Protein AF-A0A3N5MUA5-F1 (afdb_monomer_lite)

pLDDT: mean 79.51, std 19.7, range [37.06, 97.31]

Foldseek 3Di:
DDDDDDDDDDDDDDDPDDPPDDDPPPPPPPPPDAADADDQDDDDPPAQDDQDPVLLQVLLVLCVDPPNLVSLLVQLVVRCVSRVPHALVNSLSSNSNSNLVVLNPPPVDDSVRSVVVSVVVSVSSVVNSD

Structure (mmCIF, N/CA/C/O backbone):
data_AF-A0A3N5MUA5-F1
#
_entry.id   AF-A0A3N5MUA5-F1
#
loop_
_atom_site.group_PDB
_atom_site.id
_atom_site.type_symbol
_atom_site.label_atom_id
_atom_site.label_alt_id
_atom_site.label_comp_id
_atom_site.label_asym_id
_atom_site.label_entity_id
_atom_site.label_seq_id
_atom_site.pdbx_PDB_ins_code
_atom_site.Cartn_x
_atom_site.Cartn_y
_atom_site.Cartn_z
_atom_site.occupancy
_atom_site.B_iso_or_equiv
_atom_site.auth_seq_id
_atom_site.auth_comp_id
_atom_site.auth_asym_id
_atom_site.auth_atom_id
_atom_site.pdbx_PDB_model_num
ATOM 1 N N . MET A 1 1 ? -50.397 -50.311 44.010 1.00 37.69 1 MET A N 1
ATOM 2 C CA . MET A 1 1 ? -49.111 -50.858 44.504 1.00 37.69 1 MET A CA 1
ATOM 3 C C . MET A 1 1 ? -47.987 -50.037 43.886 1.00 37.69 1 MET A C 1
ATOM 5 O O . MET A 1 1 ? -48.073 -49.806 42.696 1.00 37.69 1 MET A O 1
ATOM 9 N N . MET A 1 2 ? -46.922 -49.567 44.525 1.00 37.06 2 MET A N 1
ATOM 10 C CA . MET A 1 2 ? -46.520 -49.362 45.916 1.00 37.06 2 MET A CA 1
ATOM 11 C C . MET A 1 2 ? -45.180 -48.594 45.779 1.00 37.06 2 MET A C 1
ATOM 13 O O . MET A 1 2 ? -44.305 -49.028 45.038 1.00 37.06 2 MET A O 1
ATOM 17 N N . THR A 1 3 ? -45.091 -47.415 46.399 1.00 42.88 3 THR A N 1
ATOM 18 C CA . THR A 1 3 ? -43.891 -46.650 46.837 1.00 42.88 3 THR A CA 1
ATOM 19 C C . THR A 1 3 ? -42.637 -47.521 47.070 1.00 42.88 3 THR A C 1
ATOM 21 O O . THR A 1 3 ? -42.779 -48.643 47.538 1.00 42.88 3 THR A O 1
ATOM 24 N N . THR A 1 4 ? -41.358 -47.152 46.900 1.00 42.34 4 THR A N 1
ATOM 25 C CA . THR A 1 4 ? -40.535 -45.953 47.220 1.00 42.34 4 THR A CA 1
ATOM 26 C C . THR A 1 4 ? -39.071 -46.368 46.897 1.00 42.34 4 THR A C 1
ATOM 28 O O . THR A 1 4 ? -38.791 -47.564 46.880 1.00 42.34 4 THR A O 1
ATOM 31 N N . LYS A 1 5 ? -38.086 -45.490 46.669 1.00 40.25 5 LYS A N 1
ATOM 32 C CA . LYS A 1 5 ? -37.209 -44.930 47.721 1.00 40.25 5 LYS A CA 1
ATOM 33 C C . LYS A 1 5 ? -36.287 -43.851 47.129 1.00 40.25 5 LYS A C 1
ATOM 35 O O . LYS A 1 5 ? -35.520 -44.126 46.213 1.00 40.25 5 LYS A O 1
ATOM 40 N N . LEU A 1 6 ? -36.331 -42.660 47.725 1.00 50.66 6 LEU A N 1
ATOM 41 C CA . LEU A 1 6 ? -35.217 -41.714 47.748 1.00 50.66 6 LEU A CA 1
ATOM 42 C C . LEU A 1 6 ? -34.108 -42.276 48.648 1.00 50.66 6 LEU A C 1
ATOM 44 O O . LEU A 1 6 ? -34.396 -42.744 49.750 1.00 50.66 6 LEU A O 1
ATOM 48 N N . ALA A 1 7 ? -32.855 -42.154 48.222 1.00 43.84 7 ALA A N 1
ATOM 49 C CA . ALA A 1 7 ? -31.710 -42.156 49.121 1.00 43.84 7 ALA A CA 1
ATOM 50 C C . ALA A 1 7 ? -30.737 -41.064 48.667 1.00 43.84 7 ALA A C 1
ATOM 52 O O . ALA A 1 7 ? -30.104 -41.149 47.618 1.00 43.84 7 ALA A O 1
ATOM 53 N N . VAL A 1 8 ? -30.696 -40.012 49.477 1.00 45.28 8 VAL A N 1
ATOM 54 C CA . VAL A 1 8 ? -29.686 -38.961 49.490 1.00 45.28 8 VAL A CA 1
ATOM 55 C C . VAL A 1 8 ? -28.360 -39.593 49.909 1.00 45.28 8 VAL A C 1
ATOM 57 O O . VAL A 1 8 ? -28.290 -40.217 50.964 1.00 45.28 8 VAL A O 1
ATOM 60 N N . ALA A 1 9 ? -27.308 -39.395 49.124 1.00 40.88 9 ALA A N 1
ATOM 61 C CA . ALA A 1 9 ? -25.937 -39.556 49.589 1.00 40.88 9 ALA A CA 1
ATOM 62 C C . ALA A 1 9 ? -25.066 -38.514 48.888 1.00 40.88 9 ALA A C 1
ATOM 64 O O . ALA A 1 9 ? -24.505 -38.741 47.820 1.00 40.88 9 ALA A O 1
ATOM 65 N N . ALA A 1 10 ? -24.995 -37.334 49.501 1.00 47.12 10 ALA A N 1
ATOM 66 C CA . ALA A 1 10 ? -23.886 -36.428 49.289 1.00 47.12 10 ALA A CA 1
ATOM 67 C C . ALA A 1 10 ? -22.625 -37.105 49.845 1.00 47.12 10 ALA A C 1
ATOM 69 O O . ALA A 1 10 ? -22.487 -37.264 51.056 1.00 47.12 10 ALA A O 1
ATOM 70 N N . LEU A 1 11 ? -21.720 -37.507 48.958 1.00 40.97 11 LEU A N 1
ATOM 71 C CA . LEU A 1 11 ? -20.328 -37.773 49.295 1.00 40.97 11 LEU A CA 1
ATOM 72 C C . LEU A 1 11 ? -19.480 -36.790 48.498 1.00 40.97 11 LEU A C 1
ATOM 74 O O . LEU A 1 11 ? -19.224 -36.945 47.307 1.00 40.97 11 LEU A O 1
ATOM 78 N N . VAL A 1 12 ? -19.107 -35.722 49.194 1.00 48.78 12 VAL A N 1
ATOM 79 C CA . VAL A 1 12 ? -17.967 -34.883 48.851 1.00 48.78 12 VAL A CA 1
ATOM 80 C C . VAL A 1 12 ? -16.730 -35.778 48.903 1.00 48.78 12 VAL A C 1
ATOM 82 O O . VAL A 1 12 ? -16.549 -36.478 49.894 1.00 48.78 12 VAL A O 1
ATOM 85 N N . VAL A 1 13 ? -15.921 -35.757 47.842 1.00 46.53 13 VAL A N 1
ATOM 86 C CA . VAL A 1 13 ? -14.442 -35.761 47.823 1.00 46.53 13 VAL A CA 1
ATOM 87 C C . VAL A 1 13 ? -13.984 -36.244 46.441 1.00 46.53 13 VAL A C 1
ATOM 89 O O . VAL A 1 13 ? -14.096 -37.412 46.096 1.00 46.53 13 VAL A O 1
ATOM 92 N N . GLY A 1 14 ? -13.464 -35.289 45.667 1.00 46.62 14 GLY A N 1
ATOM 93 C CA . GLY A 1 14 ? -12.329 -35.461 44.763 1.00 46.62 14 GLY A CA 1
ATOM 94 C C . GLY A 1 14 ? -12.400 -36.542 43.688 1.00 46.62 14 GLY A C 1
ATOM 95 O O . GLY A 1 14 ? -11.918 -37.645 43.899 1.00 46.62 14 GLY A O 1
ATOM 96 N N . VAL A 1 15 ? -12.778 -36.143 42.472 1.00 44.81 15 VAL A N 1
ATOM 97 C CA . VAL A 1 15 ? -12.132 -36.664 41.260 1.00 44.81 15 VAL A CA 1
ATOM 98 C C . VAL A 1 15 ? -11.897 -35.490 40.308 1.00 44.81 15 VAL A C 1
ATOM 100 O O . VAL A 1 15 ? -12.788 -35.056 39.583 1.00 44.81 15 VAL A O 1
ATOM 103 N N . MET A 1 16 ? -10.676 -34.949 40.334 1.00 49.72 16 MET A N 1
ATOM 104 C CA . MET A 1 16 ? -10.092 -34.293 39.164 1.00 49.72 16 MET A CA 1
ATOM 105 C C . MET A 1 16 ? -10.044 -35.343 38.052 1.00 49.72 16 MET A C 1
ATOM 107 O O . MET A 1 16 ? -9.235 -36.265 38.111 1.00 49.72 16 MET A O 1
ATOM 111 N N . GLY A 1 17 ? -10.926 -35.242 37.064 1.00 45.88 17 GLY A N 1
ATOM 112 C CA . GLY A 1 17 ? -10.904 -36.169 35.943 1.00 45.88 17 GLY A CA 1
ATOM 113 C C . GLY A 1 17 ? -12.082 -35.990 35.000 1.00 45.88 17 GLY A C 1
ATOM 114 O O . GLY A 1 17 ? -13.198 -36.365 35.330 1.00 45.88 17 GLY A O 1
ATOM 115 N N . LEU A 1 18 ? -11.774 -35.503 33.794 1.00 48.03 18 LEU A N 1
ATOM 116 C CA . LEU A 1 18 ? -12.535 -35.711 32.555 1.00 48.03 18 LEU A CA 1
ATOM 117 C C . LEU A 1 18 ? -13.821 -34.888 32.345 1.00 48.03 18 LEU A C 1
ATOM 119 O O . LEU A 1 18 ? -14.882 -35.424 32.047 1.00 48.03 18 LEU A O 1
ATOM 123 N N . SER A 1 19 ? -13.681 -33.565 32.306 1.00 44.28 19 SER A N 1
ATOM 124 C CA . SER A 1 19 ? -14.549 -32.686 31.502 1.00 44.28 19 SER A CA 1
ATOM 125 C C . SER A 1 19 ? -13.715 -31.945 30.447 1.00 44.28 19 SER A C 1
ATOM 127 O O . SER A 1 19 ? -13.624 -30.725 30.417 1.00 44.28 19 SER A O 1
ATOM 129 N N . ALA A 1 20 ? -13.063 -32.719 29.573 1.00 52.16 20 ALA A N 1
ATOM 130 C CA . ALA A 1 20 ? -12.304 -32.237 28.413 1.00 52.16 20 ALA A CA 1
ATOM 131 C C . ALA A 1 20 ? -13.149 -32.225 27.123 1.00 52.16 20 ALA A C 1
ATOM 133 O O . ALA A 1 20 ? -12.648 -32.505 26.038 1.00 52.16 20 ALA A O 1
ATOM 134 N N . LEU A 1 21 ? -14.447 -31.939 27.229 1.00 60.81 21 LEU A N 1
ATOM 135 C CA . LEU A 1 21 ? -15.341 -31.784 26.085 1.00 60.81 21 LEU A CA 1
ATOM 136 C C . LEU A 1 21 ? -16.208 -30.551 26.341 1.00 60.81 21 LEU A C 1
ATOM 138 O O . LEU A 1 21 ? -16.815 -30.441 27.399 1.00 60.81 21 LEU A O 1
ATOM 142 N N . TYR A 1 22 ? -16.251 -29.654 25.355 1.00 55.34 22 TYR A N 1
ATOM 143 C CA . TYR A 1 22 ? -17.008 -28.396 25.314 1.00 55.34 22 TYR A CA 1
ATOM 144 C C . TYR A 1 22 ? -16.424 -27.185 26.053 1.00 55.34 22 TYR A C 1
ATOM 146 O O . TYR A 1 22 ? -16.933 -26.744 27.077 1.00 55.34 22 TYR A O 1
ATOM 154 N N . SER A 1 23 ? -15.437 -26.537 25.429 1.00 49.66 23 SER A N 1
ATOM 155 C CA . SER A 1 23 ? -15.355 -25.065 25.407 1.00 49.66 23 SER A CA 1
ATOM 156 C C . SER A 1 23 ? -14.540 -24.582 24.203 1.00 49.66 23 SER A C 1
ATOM 158 O O . SER A 1 23 ? -13.475 -23.990 24.344 1.00 49.66 23 SER A O 1
ATOM 160 N N . TRP A 1 24 ? -15.074 -24.792 22.996 1.00 52.38 24 TRP A N 1
ATOM 161 C CA . TRP A 1 24 ? -14.727 -23.975 21.825 1.00 52.38 24 TRP A CA 1
ATOM 162 C C . TRP A 1 24 ? -15.444 -22.625 21.942 1.00 52.38 24 TRP A C 1
ATOM 164 O O . TRP A 1 24 ? -16.289 -22.274 21.125 1.00 52.38 24 TRP A O 1
ATOM 174 N N . ILE A 1 25 ? -15.171 -21.876 23.011 1.00 62.62 25 ILE A N 1
ATOM 175 C CA . ILE A 1 25 ? -15.568 -20.473 23.057 1.00 62.62 25 ILE A CA 1
ATOM 176 C C . ILE A 1 25 ? -14.506 -19.749 22.238 1.00 62.62 25 ILE A C 1
ATOM 178 O O . ILE A 1 25 ? -13.448 -19.387 22.755 1.00 62.62 25 ILE A O 1
ATOM 182 N N . ALA A 1 26 ? -14.762 -19.598 20.938 1.00 63.03 26 ALA A N 1
ATOM 183 C CA . ALA A 1 26 ? -14.054 -18.628 20.121 1.00 63.03 26 ALA A CA 1
ATOM 184 C C . ALA A 1 26 ? -14.245 -17.266 20.799 1.00 63.03 26 ALA A C 1
ATOM 186 O O . ALA A 1 26 ? -15.333 -16.692 20.774 1.00 63.03 26 ALA A O 1
ATOM 187 N N . ARG A 1 27 ? -13.215 -16.793 21.507 1.00 59.03 27 ARG A N 1
ATOM 188 C CA . ARG A 1 27 ? -13.232 -15.461 22.108 1.00 59.03 27 ARG A CA 1
ATOM 189 C C . ARG A 1 27 ? -13.342 -14.466 20.952 1.00 59.03 27 ARG A C 1
ATOM 191 O O . ARG A 1 27 ? -12.452 -14.487 20.101 1.00 59.03 27 ARG A O 1
ATOM 198 N N . PRO A 1 28 ? -14.384 -13.618 20.891 1.00 54.59 28 PRO A N 1
ATOM 199 C CA . PRO A 1 28 ? -14.410 -12.551 19.907 1.00 54.59 28 PRO A CA 1
ATOM 200 C C . PRO A 1 28 ? -13.176 -11.682 20.152 1.00 54.59 28 PRO A C 1
ATOM 202 O O . PRO A 1 28 ? -13.003 -11.131 21.241 1.00 54.59 28 PRO A O 1
ATOM 205 N N . GLN A 1 29 ? -12.280 -11.616 19.167 1.00 57.25 29 GLN A N 1
ATOM 206 C CA . GLN A 1 29 ? -11.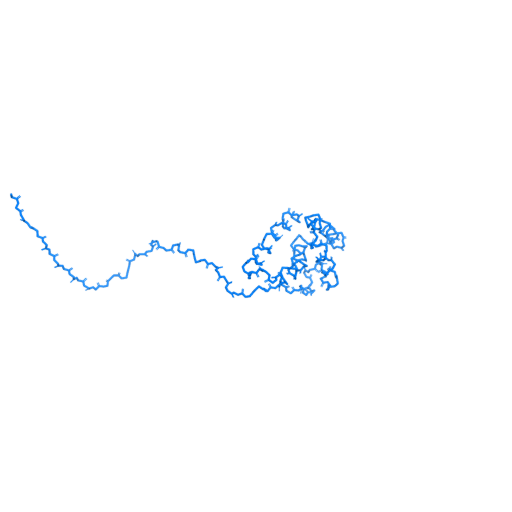102 -10.757 19.203 1.00 57.25 29 GLN A CA 1
ATOM 207 C C . GLN A 1 29 ? -11.528 -9.311 18.947 1.00 57.25 29 GLN A C 1
ATOM 209 O O . GLN A 1 29 ? -11.150 -8.694 17.958 1.00 57.25 29 GLN A O 1
ATOM 214 N N . ASN A 1 30 ? -12.326 -8.753 19.855 1.00 52.44 30 ASN A N 1
ATOM 215 C CA . ASN A 1 30 ? -12.505 -7.314 19.928 1.00 52.44 30 ASN A CA 1
ATOM 216 C C . ASN A 1 30 ? -11.218 -6.737 20.519 1.00 52.44 30 ASN A C 1
ATOM 218 O O . ASN A 1 30 ? -11.117 -6.487 21.719 1.00 52.44 30 ASN A O 1
ATOM 222 N N . SER A 1 31 ? -10.197 -6.588 19.677 1.00 58.69 31 SER A N 1
ATOM 223 C CA . SER A 1 31 ? -8.983 -5.868 20.036 1.00 58.69 31 SER A CA 1
ATOM 224 C C . SER A 1 31 ? -9.357 -4.406 20.272 1.00 58.69 31 SER A C 1
ATOM 226 O O . SER A 1 31 ? -9.557 -3.646 19.330 1.00 58.69 31 SER A O 1
ATOM 228 N N . THR A 1 32 ? -9.425 -3.981 21.532 1.00 63.84 32 THR A N 1
ATOM 229 C CA . THR A 1 32 ? -9.533 -2.561 21.923 1.00 63.84 32 THR A CA 1
ATOM 230 C C . THR A 1 32 ? -8.232 -1.786 21.683 1.00 63.84 32 THR A C 1
ATOM 232 O O . THR A 1 32 ? -8.104 -0.640 22.101 1.00 63.84 32 THR A O 1
ATOM 235 N N . ALA A 1 33 ? -7.238 -2.419 21.056 1.00 78.06 33 ALA A N 1
ATOM 236 C CA . ALA A 1 33 ? -6.001 -1.775 20.660 1.00 78.06 33 ALA A CA 1
ATOM 237 C C . ALA A 1 33 ? -6.262 -0.757 19.543 1.00 78.06 33 ALA A C 1
ATOM 239 O O . ALA A 1 33 ? -6.975 -1.054 18.575 1.00 78.06 33 ALA A O 1
ATOM 240 N N . ALA A 1 34 ? -5.629 0.408 19.686 1.00 86.25 34 ALA A N 1
ATOM 241 C CA . ALA A 1 34 ? -5.633 1.461 18.684 1.00 86.25 34 ALA A CA 1
ATOM 242 C C . ALA A 1 34 ? -5.137 0.930 17.334 1.00 86.25 34 ALA A C 1
ATOM 244 O O . ALA A 1 34 ? -4.222 0.103 17.274 1.00 86.25 34 ALA A O 1
ATOM 245 N N . PHE A 1 35 ? -5.719 1.416 16.241 1.00 90.94 35 PHE A N 1
ATOM 246 C CA . PHE A 1 35 ? -5.231 1.109 14.905 1.00 90.94 35 PHE A CA 1
ATOM 247 C C . PHE A 1 35 ? -3.878 1.796 14.659 1.00 90.94 35 PHE A C 1
ATOM 249 O O . PHE A 1 35 ? -3.770 3.025 14.702 1.00 90.94 35 PHE A O 1
ATOM 256 N N . ILE A 1 36 ? -2.848 0.999 14.370 1.00 89.12 36 ILE A N 1
ATOM 257 C CA . ILE A 1 36 ? -1.483 1.460 14.097 1.00 89.12 36 ILE A CA 1
ATOM 258 C C . ILE A 1 36 ? -1.087 1.030 12.686 1.00 89.12 36 ILE A C 1
ATOM 260 O O . ILE A 1 36 ? -1.321 -0.110 12.293 1.00 89.12 36 ILE A O 1
ATOM 264 N N . CYS A 1 37 ? -0.480 1.952 11.938 1.00 88.94 37 CYS A N 1
ATOM 265 C CA . CYS A 1 37 ? 0.094 1.636 10.636 1.00 88.94 37 CYS A CA 1
ATOM 266 C C . CYS A 1 37 ? 1.485 1.036 10.774 1.00 88.94 37 CYS A C 1
ATOM 268 O O . CYS A 1 37 ? 2.227 1.491 11.650 1.00 88.94 37 CYS A O 1
ATOM 270 N N . PRO A 1 38 ? 1.853 0.079 9.904 1.00 79.44 38 PRO A N 1
ATOM 271 C CA . PRO A 1 38 ? 3.235 -0.352 9.810 1.00 79.44 38 PRO A CA 1
ATOM 272 C C . PRO A 1 38 ? 4.113 0.854 9.467 1.00 79.44 38 PRO A C 1
ATOM 274 O O . PRO A 1 38 ? 3.715 1.739 8.704 1.00 79.44 38 PRO A O 1
ATOM 277 N N . GLU A 1 39 ? 5.285 0.905 10.087 1.00 74.31 39 GLU A N 1
ATOM 278 C CA . GLU A 1 39 ? 6.312 1.868 9.713 1.00 74.31 39 GLU A CA 1
ATOM 279 C C . GLU A 1 39 ? 6.909 1.462 8.362 1.00 74.31 39 GLU A C 1
ATOM 281 O O . GLU A 1 39 ? 6.952 0.270 8.044 1.00 74.31 39 GLU A O 1
ATOM 286 N N . ALA A 1 40 ? 7.350 2.448 7.574 1.00 72.00 40 ALA A N 1
ATOM 287 C CA . ALA A 1 40 ? 8.059 2.171 6.331 1.00 72.00 40 ALA A CA 1
ATOM 288 C C . ALA A 1 40 ? 9.283 1.302 6.637 1.00 72.00 40 ALA A C 1
ATOM 290 O O . ALA A 1 40 ? 10.024 1.573 7.589 1.00 72.00 40 ALA A O 1
ATOM 291 N N . GLN A 1 41 ? 9.468 0.226 5.881 1.00 63.25 41 GLN A N 1
ATOM 292 C CA . GLN A 1 41 ? 10.495 -0.748 6.219 1.00 63.25 41 GLN A CA 1
ATOM 293 C C . GLN A 1 41 ? 11.890 -0.181 5.915 1.00 63.25 41 GLN A C 1
ATOM 295 O O . GLN A 1 41 ? 12.129 0.315 4.810 1.00 63.25 41 GLN A O 1
ATOM 300 N N . PRO A 1 42 ? 12.841 -0.250 6.868 1.00 53.94 42 PRO A N 1
ATOM 301 C CA . PRO A 1 42 ? 14.195 0.231 6.635 1.00 53.94 42 PRO A CA 1
ATOM 302 C C . PRO A 1 42 ? 14.908 -0.644 5.599 1.00 53.94 42 PRO A C 1
ATOM 304 O O . PRO A 1 42 ? 14.684 -1.854 5.522 1.00 53.94 42 PRO A O 1
ATOM 307 N N . GLN A 1 43 ? 15.821 -0.037 4.836 1.00 51.75 43 GLN A N 1
ATOM 308 C CA . GLN A 1 43 ? 16.681 -0.757 3.899 1.00 51.75 43 GLN A CA 1
ATOM 309 C C . GLN A 1 43 ? 17.432 -1.875 4.629 1.00 51.75 43 GLN A C 1
ATOM 311 O O . GLN A 1 43 ? 18.262 -1.632 5.505 1.00 51.75 43 GLN A O 1
ATOM 316 N N . THR A 1 44 ? 17.165 -3.118 4.244 1.00 52.25 44 THR A N 1
ATOM 317 C CA . THR A 1 44 ? 18.023 -4.249 4.594 1.00 52.25 44 THR A CA 1
ATOM 318 C C . THR A 1 44 ? 18.540 -4.861 3.304 1.00 52.25 44 THR A C 1
ATOM 320 O O . THR A 1 44 ? 17.892 -4.7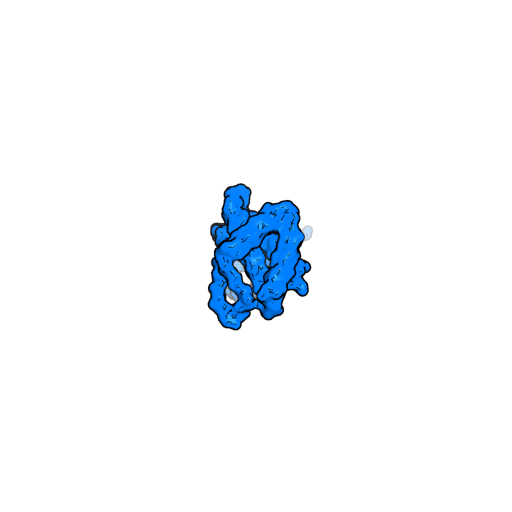66 2.266 1.00 52.25 44 THR A O 1
ATOM 323 N N . THR A 1 45 ? 19.679 -5.549 3.354 1.00 52.53 45 THR A N 1
ATOM 324 C CA . THR A 1 45 ? 20.246 -6.288 2.207 1.00 52.53 45 THR A CA 1
ATOM 325 C C . THR A 1 45 ? 19.316 -7.368 1.634 1.00 52.53 45 THR A C 1
ATOM 327 O O . THR A 1 45 ? 19.664 -8.006 0.645 1.00 52.53 45 THR A O 1
ATOM 330 N N . ARG A 1 46 ? 18.148 -7.585 2.253 1.00 60.28 46 ARG A N 1
ATOM 331 C CA . ARG A 1 46 ? 17.111 -8.528 1.841 1.00 60.28 46 ARG A CA 1
ATOM 332 C C . ARG A 1 46 ? 15.949 -7.869 1.084 1.00 60.28 46 ARG A C 1
ATOM 334 O O . ARG A 1 46 ? 15.092 -8.608 0.627 1.00 60.28 46 ARG A O 1
ATOM 341 N N . MET A 1 47 ? 15.906 -6.536 0.967 1.00 67.94 47 MET A N 1
ATOM 342 C CA . MET A 1 47 ? 14.823 -5.837 0.266 1.00 67.94 47 MET A CA 1
ATOM 343 C C . MET A 1 47 ? 15.309 -5.125 -1.000 1.00 67.94 47 MET A C 1
ATOM 345 O O . MET A 1 47 ? 16.287 -4.380 -0.985 1.00 67.94 47 MET A O 1
ATOM 349 N N . ALA A 1 48 ? 14.603 -5.358 -2.096 1.00 76.00 48 ALA A N 1
ATOM 350 C CA . ALA A 1 48 ? 14.791 -4.792 -3.416 1.00 76.00 48 ALA A CA 1
ATOM 351 C C . ALA A 1 48 ? 14.201 -3.383 -3.572 1.00 76.00 48 ALA A C 1
ATOM 353 O O . ALA A 1 48 ? 14.705 -2.615 -4.396 1.00 76.00 48 ALA A O 1
ATOM 354 N N . ILE A 1 49 ? 13.131 -3.063 -2.834 1.00 83.62 49 ILE A N 1
ATOM 355 C CA . ILE A 1 49 ? 12.392 -1.794 -2.938 1.00 83.62 49 ILE A CA 1
ATOM 356 C C . ILE A 1 49 ? 12.778 -0.863 -1.782 1.00 83.62 49 ILE A C 1
ATOM 358 O O . ILE A 1 49 ? 12.689 -1.234 -0.614 1.00 83.62 49 ILE A O 1
ATOM 362 N N . GLU A 1 50 ? 13.170 0.369 -2.111 1.00 81.81 50 GLU A N 1
ATOM 363 C CA . GLU A 1 50 ? 13.371 1.445 -1.137 1.00 81.81 50 GLU A CA 1
ATOM 364 C C . GLU A 1 50 ? 12.079 2.261 -0.977 1.00 81.81 50 GLU A C 1
ATOM 366 O O . GLU A 1 50 ? 11.615 2.913 -1.915 1.00 81.81 50 GLU A O 1
ATOM 371 N N . GLU A 1 51 ? 11.501 2.245 0.225 1.00 81.06 51 GLU A N 1
ATOM 372 C CA . GLU A 1 51 ? 10.307 3.023 0.560 1.00 81.06 51 GLU A CA 1
ATOM 373 C C . GLU A 1 51 ? 10.683 4.458 0.956 1.00 81.06 51 GLU A C 1
ATOM 375 O O . GLU A 1 51 ? 10.844 4.782 2.133 1.00 81.06 51 GLU A O 1
ATOM 380 N N . THR A 1 52 ? 10.813 5.359 -0.022 1.00 84.06 52 THR A N 1
ATOM 381 C CA . THR A 1 52 ? 10.954 6.789 0.300 1.00 84.06 52 THR A CA 1
ATOM 382 C C . THR A 1 52 ? 9.596 7.385 0.676 1.00 84.06 52 THR A C 1
ATOM 384 O O . THR A 1 52 ? 8.568 7.061 0.078 1.00 84.06 52 THR A O 1
ATOM 387 N N . ALA A 1 53 ? 9.569 8.324 1.627 1.00 83.69 53 ALA A N 1
ATOM 388 C CA . ALA A 1 53 ? 8.324 8.980 2.042 1.00 83.69 53 ALA A CA 1
ATOM 389 C C . ALA A 1 53 ? 7.584 9.659 0.870 1.00 83.69 53 ALA A C 1
ATOM 391 O O . ALA A 1 53 ? 6.354 9.673 0.830 1.00 83.69 53 ALA A O 1
ATOM 392 N N . ALA A 1 54 ? 8.326 10.195 -0.105 1.00 86.19 54 ALA A N 1
ATOM 393 C CA . ALA A 1 54 ? 7.754 10.805 -1.300 1.00 86.19 54 ALA A CA 1
ATOM 394 C C . ALA A 1 54 ? 7.106 9.765 -2.226 1.00 86.19 54 ALA A C 1
ATOM 396 O O . ALA A 1 54 ? 6.021 10.004 -2.754 1.00 86.19 54 ALA A O 1
ATOM 397 N N . ASP A 1 55 ? 7.751 8.616 -2.422 1.00 88.25 55 ASP A N 1
ATOM 398 C CA . ASP A 1 55 ? 7.238 7.534 -3.263 1.00 88.25 55 ASP A CA 1
ATOM 399 C C . ASP A 1 55 ? 5.976 6.917 -2.641 1.00 88.25 55 ASP A C 1
ATOM 401 O O . ASP A 1 55 ? 4.963 6.750 -3.331 1.00 88.25 55 ASP A O 1
ATOM 405 N N . VAL A 1 56 ? 5.998 6.687 -1.325 1.00 87.81 56 VAL A N 1
ATOM 406 C CA . VAL A 1 56 ? 4.842 6.218 -0.552 1.00 87.81 56 VAL A CA 1
ATOM 407 C C . VAL A 1 56 ? 3.688 7.216 -0.660 1.00 87.81 56 VAL A C 1
ATOM 409 O O . VAL A 1 56 ? 2.581 6.812 -0.999 1.00 87.81 56 VAL A O 1
ATOM 412 N N . ALA A 1 57 ? 3.930 8.522 -0.491 1.00 90.12 57 ALA A N 1
ATOM 413 C CA . ALA A 1 57 ? 2.885 9.543 -0.604 1.00 90.12 57 ALA A CA 1
ATOM 414 C C . ALA A 1 57 ? 2.255 9.619 -2.008 1.00 90.12 57 ALA A C 1
ATOM 416 O O . ALA A 1 57 ? 1.038 9.787 -2.129 1.00 90.12 57 ALA A O 1
ATOM 417 N N . ARG A 1 58 ? 3.052 9.464 -3.078 1.00 91.31 58 ARG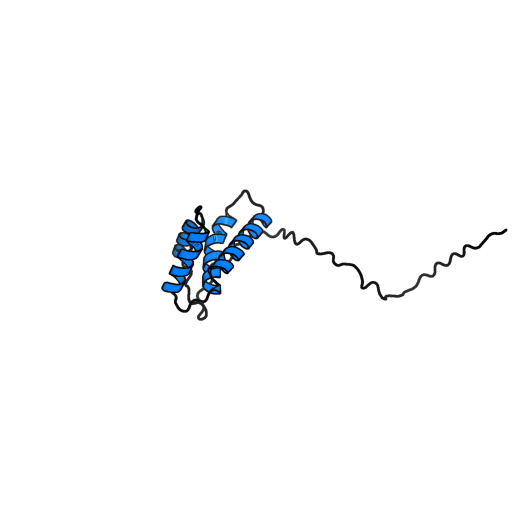 A N 1
ATOM 418 C CA . ARG A 1 58 ? 2.523 9.394 -4.453 1.00 91.31 58 ARG A CA 1
ATOM 419 C C . ARG A 1 58 ? 1.634 8.167 -4.646 1.00 91.31 58 ARG A C 1
ATOM 421 O O . ARG A 1 58 ? 0.557 8.285 -5.228 1.00 91.31 58 ARG A O 1
ATOM 428 N N . ALA A 1 59 ? 2.056 7.014 -4.131 1.00 93.75 59 ALA A N 1
ATOM 429 C CA . ALA A 1 59 ? 1.249 5.800 -4.163 1.00 93.75 59 ALA A CA 1
ATOM 430 C C . ALA A 1 59 ? -0.041 5.956 -3.339 1.00 93.75 59 ALA A C 1
ATOM 432 O O . ALA A 1 59 ? -1.115 5.628 -3.837 1.00 93.75 59 ALA A O 1
ATOM 433 N N . SER A 1 60 ? 0.023 6.543 -2.138 1.00 94.38 60 SER A N 1
ATOM 434 C CA . SER A 1 60 ? -1.158 6.854 -1.321 1.00 94.38 60 SER A CA 1
ATOM 435 C C . SER A 1 60 ? -2.167 7.710 -2.088 1.00 94.38 60 SER A C 1
ATOM 437 O O . SER A 1 60 ? -3.361 7.420 -2.078 1.00 94.38 60 SER A O 1
ATOM 439 N N . ALA A 1 61 ? -1.706 8.749 -2.790 1.00 94.00 61 ALA A N 1
ATOM 440 C CA . ALA A 1 61 ? -2.585 9.606 -3.581 1.00 94.00 61 ALA A CA 1
ATOM 441 C C . ALA A 1 61 ? -3.325 8.811 -4.670 1.00 94.00 61 ALA A C 1
ATOM 443 O O . ALA A 1 61 ? -4.548 8.909 -4.769 1.00 94.00 61 ALA A O 1
ATOM 444 N N . ALA A 1 62 ? -2.612 7.968 -5.424 1.00 94.44 62 ALA A N 1
ATOM 445 C CA . ALA A 1 62 ? -3.213 7.110 -6.446 1.00 94.44 62 ALA A CA 1
ATOM 446 C C . ALA A 1 62 ? -4.219 6.102 -5.854 1.00 94.44 62 ALA A C 1
ATOM 448 O O . ALA A 1 62 ? -5.304 5.914 -6.401 1.00 94.44 62 ALA A O 1
ATOM 449 N N . LEU A 1 63 ? -3.904 5.508 -4.699 1.00 96.62 63 LEU A N 1
ATOM 450 C CA . LEU A 1 63 ? -4.755 4.524 -4.020 1.00 96.62 63 LEU A CA 1
ATOM 451 C C . LEU A 1 63 ? -6.011 5.130 -3.370 1.00 96.62 63 LEU A C 1
ATOM 453 O O . LEU A 1 63 ? -6.910 4.386 -2.980 1.00 96.62 63 LEU A O 1
ATOM 457 N N . SER A 1 64 ? -6.096 6.457 -3.239 1.00 94.81 64 SER A N 1
ATOM 458 C CA . SER A 1 64 ? -7.275 7.143 -2.690 1.00 94.81 64 SER A CA 1
ATOM 459 C C . SER A 1 64 ? -8.414 7.343 -3.701 1.00 94.81 64 SER A C 1
ATOM 461 O O . SER A 1 64 ? -9.524 7.701 -3.304 1.00 94.81 64 SER A O 1
ATOM 463 N N . GLY A 1 65 ? -8.149 7.125 -4.995 1.00 90.88 65 GLY A N 1
ATOM 464 C CA . GLY A 1 65 ? -9.110 7.341 -6.075 1.00 90.88 65 GLY A CA 1
ATOM 465 C C . GLY A 1 65 ? -10.142 6.214 -6.242 1.00 90.88 65 GLY A C 1
ATOM 466 O O . GLY A 1 65 ? -9.994 5.135 -5.668 1.00 90.88 65 GLY A O 1
ATOM 467 N N . PRO A 1 66 ? -11.187 6.436 -7.064 1.00 89.50 66 PRO A N 1
ATOM 468 C CA . PRO A 1 66 ? -12.234 5.442 -7.323 1.00 89.50 66 PRO A CA 1
ATOM 469 C C . PRO A 1 66 ? -11.733 4.210 -8.096 1.00 89.50 66 PRO A C 1
ATOM 471 O O . PRO A 1 66 ? -12.347 3.152 -8.018 1.00 89.50 66 PRO A O 1
ATOM 474 N N . GLU A 1 67 ? -10.609 4.322 -8.807 1.00 93.06 67 GLU A N 1
ATOM 475 C CA . GLU A 1 67 ? -9.996 3.239 -9.588 1.00 93.06 67 GLU A CA 1
ATOM 476 C C . GLU A 1 67 ? -8.882 2.512 -8.811 1.00 93.06 67 GLU A C 1
ATOM 478 O O . GLU A 1 67 ? -7.826 2.197 -9.361 1.00 93.06 67 GLU A O 1
ATOM 483 N N . GLN A 1 68 ? -9.085 2.267 -7.513 1.00 93.88 68 GLN A N 1
ATOM 484 C CA . GLN A 1 68 ? -8.058 1.704 -6.625 1.00 93.88 68 GLN A CA 1
ATOM 485 C C . GLN A 1 68 ? -7.447 0.393 -7.156 1.00 93.88 68 GLN A C 1
ATOM 487 O O . GLN A 1 68 ? -6.232 0.230 -7.100 1.00 93.88 68 GLN A O 1
ATOM 492 N N . GLU A 1 69 ? -8.246 -0.512 -7.727 1.00 93.31 69 GLU A N 1
ATOM 493 C CA . GLU A 1 69 ? -7.764 -1.785 -8.300 1.00 93.31 69 GLU A CA 1
ATOM 494 C C . GLU A 1 69 ? -6.807 -1.589 -9.481 1.00 93.31 69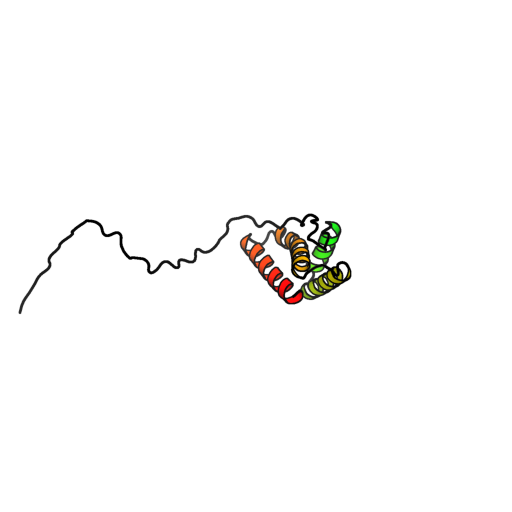 GLU A C 1
ATOM 496 O O . GLU A 1 69 ? -5.756 -2.232 -9.572 1.00 93.31 69 GLU A O 1
ATOM 501 N N . ASN A 1 70 ? -7.145 -0.652 -10.370 1.00 95.94 70 ASN A N 1
ATOM 502 C CA . ASN A 1 70 ? -6.283 -0.271 -11.483 1.00 95.94 70 ASN A CA 1
ATOM 503 C C . ASN A 1 70 ? -4.987 0.365 -10.955 1.00 95.94 70 ASN A C 1
ATOM 505 O O . ASN A 1 70 ? -3.895 0.015 -11.398 1.00 95.94 70 ASN A O 1
ATOM 509 N N . ALA A 1 71 ? -5.092 1.238 -9.946 1.00 96.75 71 ALA A N 1
ATOM 510 C CA . ALA A 1 71 ? -3.933 1.853 -9.309 1.00 96.75 71 ALA A CA 1
ATOM 511 C C . ALA A 1 71 ? -2.993 0.810 -8.679 1.00 96.75 71 ALA A C 1
ATOM 513 O O . ALA A 1 71 ? -1.782 0.913 -8.871 1.00 96.75 71 ALA A O 1
ATOM 514 N N . ILE A 1 72 ? -3.521 -0.216 -7.997 1.00 97.31 72 ILE A N 1
ATOM 515 C CA . ILE A 1 72 ? -2.716 -1.329 -7.459 1.00 97.31 72 ILE A CA 1
ATOM 516 C C . ILE A 1 72 ? -1.914 -1.991 -8.584 1.00 97.31 72 ILE A C 1
ATOM 518 O O . ILE A 1 72 ? -0.697 -2.125 -8.469 1.00 97.31 72 ILE A O 1
ATOM 522 N N . SER A 1 73 ? -2.578 -2.347 -9.687 1.00 97.06 73 SER A N 1
ATOM 523 C CA . SER A 1 73 ? -1.950 -3.032 -10.826 1.00 97.06 73 SER A CA 1
ATOM 524 C C . SER A 1 73 ? -0.847 -2.187 -11.474 1.00 97.06 73 SER A C 1
ATOM 526 O O . SER A 1 73 ? 0.256 -2.674 -11.727 1.00 97.06 73 SER A O 1
ATOM 528 N N . VAL A 1 74 ? -1.118 -0.898 -11.699 1.00 97.12 74 VAL A N 1
ATOM 529 C CA . VAL A 1 74 ? -0.162 0.046 -12.299 1.00 97.12 74 VAL A CA 1
ATOM 530 C C . VAL A 1 74 ? 1.057 0.250 -11.399 1.00 97.12 74 VAL A C 1
ATOM 532 O O . VAL A 1 74 ? 2.191 0.194 -11.876 1.00 97.12 74 VAL A O 1
ATOM 535 N N . ILE A 1 75 ? 0.846 0.454 -10.096 1.00 96.75 75 ILE A N 1
ATOM 536 C CA . ILE A 1 75 ? 1.939 0.643 -9.133 1.00 96.75 75 ILE A CA 1
ATOM 537 C C . ILE A 1 75 ? 2.775 -0.636 -9.021 1.00 96.75 75 ILE A C 1
ATOM 539 O O . ILE A 1 75 ? 4.001 -0.557 -9.055 1.00 96.75 75 ILE A O 1
ATOM 543 N N . ALA A 1 76 ? 2.139 -1.807 -8.933 1.00 96.06 76 ALA A N 1
ATOM 544 C CA . ALA A 1 76 ? 2.832 -3.091 -8.856 1.00 96.06 76 ALA A CA 1
ATOM 545 C C . ALA A 1 76 ? 3.711 -3.343 -10.092 1.00 96.06 76 ALA A C 1
ATOM 547 O O . ALA A 1 76 ? 4.886 -3.689 -9.955 1.00 96.06 76 ALA A O 1
ATOM 548 N N . ALA A 1 77 ? 3.179 -3.100 -11.294 1.00 96.50 77 ALA A N 1
ATOM 549 C CA . ALA A 1 77 ? 3.933 -3.226 -12.539 1.00 96.50 77 ALA A CA 1
ATOM 550 C C . ALA A 1 77 ? 5.128 -2.260 -12.587 1.00 96.50 77 ALA A C 1
ATO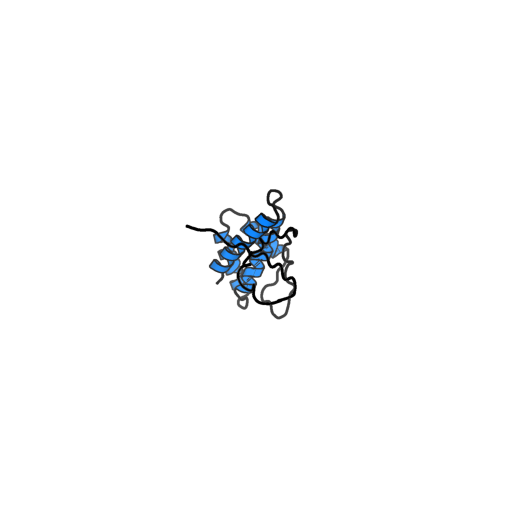M 552 O O . ALA A 1 77 ? 6.236 -2.649 -12.961 1.00 96.50 77 ALA A O 1
ATOM 553 N N . GLU A 1 78 ? 4.929 -1.011 -12.164 1.00 95.19 78 GLU A N 1
ATOM 554 C CA . GLU A 1 78 ? 5.990 -0.005 -12.123 1.00 95.19 78 GLU A CA 1
ATOM 555 C C . GLU A 1 78 ? 7.087 -0.353 -11.107 1.00 95.19 78 GLU A C 1
ATOM 557 O O . GLU A 1 78 ? 8.277 -0.213 -11.402 1.00 95.19 78 GLU A O 1
ATOM 562 N N . LEU A 1 79 ? 6.712 -0.848 -9.925 1.00 94.19 79 LEU A N 1
ATOM 563 C CA . LEU A 1 79 ? 7.663 -1.327 -8.922 1.00 94.19 79 LEU A CA 1
ATOM 564 C C . LEU A 1 79 ? 8.461 -2.515 -9.450 1.00 94.19 79 LEU A C 1
ATOM 566 O O . LEU A 1 79 ? 9.686 -2.487 -9.383 1.00 94.19 79 LEU A O 1
ATOM 570 N N . LYS A 1 80 ? 7.804 -3.508 -10.057 1.00 94.44 80 LYS A N 1
ATOM 571 C CA . LYS A 1 80 ? 8.490 -4.670 -10.635 1.00 94.44 80 LYS A CA 1
ATOM 572 C C . LYS A 1 80 ? 9.439 -4.283 -11.770 1.00 94.44 80 LYS A C 1
ATOM 574 O O . LYS A 1 80 ? 10.511 -4.866 -11.905 1.00 94.44 80 LYS A O 1
ATOM 579 N N . ARG A 1 81 ? 9.079 -3.276 -12.570 1.00 94.69 81 ARG A N 1
ATOM 580 C CA . ARG A 1 81 ? 9.922 -2.747 -13.651 1.00 94.69 81 ARG A CA 1
ATOM 581 C C . ARG A 1 81 ? 11.171 -2.038 -13.122 1.00 94.69 81 ARG A C 1
ATOM 583 O O . ARG A 1 81 ? 12.247 -2.216 -13.687 1.00 94.69 81 ARG A O 1
ATOM 590 N N . ARG A 1 82 ? 11.037 -1.226 -12.066 1.00 92.31 82 ARG A N 1
ATOM 591 C CA . ARG A 1 82 ? 12.163 -0.506 -11.436 1.00 92.31 82 ARG A CA 1
ATOM 592 C C . ARG A 1 82 ? 13.022 -1.401 -10.542 1.00 92.31 82 ARG A C 1
ATOM 594 O O . ARG A 1 82 ? 14.221 -1.166 -10.431 1.00 92.31 82 ARG A O 1
ATOM 601 N N . HIS A 1 83 ? 12.420 -2.432 -9.953 1.00 92.44 83 HIS A N 1
ATOM 602 C CA . HIS A 1 83 ? 13.045 -3.376 -9.030 1.00 92.44 83 HIS A CA 1
ATOM 603 C C . HIS A 1 83 ? 12.785 -4.820 -9.505 1.00 92.44 83 HIS A C 1
ATOM 605 O O . HIS A 1 83 ? 11.969 -5.529 -8.912 1.00 92.44 83 HIS A O 1
ATOM 611 N N . PRO A 1 84 ? 13.453 -5.296 -10.576 1.00 92.06 84 PRO A N 1
ATOM 612 C CA . PRO A 1 84 ? 13.200 -6.627 -11.143 1.00 92.06 84 PRO A CA 1
ATOM 613 C C . PRO A 1 84 ? 13.382 -7.778 -10.148 1.00 92.06 84 PRO A C 1
ATOM 615 O O . PRO A 1 84 ? 12.721 -8.811 -10.265 1.00 92.06 84 PRO A O 1
ATOM 618 N N . GLN A 1 85 ? 14.252 -7.589 -9.158 1.00 90.44 85 GLN A N 1
ATOM 619 C CA . GLN A 1 85 ? 14.538 -8.542 -8.093 1.00 90.44 85 GLN A CA 1
ATOM 620 C C . GLN A 1 85 ? 13.526 -8.519 -6.936 1.00 90.44 85 GLN A C 1
ATOM 622 O O . GLN A 1 85 ? 13.601 -9.402 -6.092 1.00 90.44 85 GLN A O 1
ATOM 627 N N . ALA A 1 86 ? 12.585 -7.566 -6.913 1.00 90.31 86 ALA A N 1
ATOM 628 C CA . ALA A 1 86 ? 11.543 -7.511 -5.892 1.00 90.31 86 A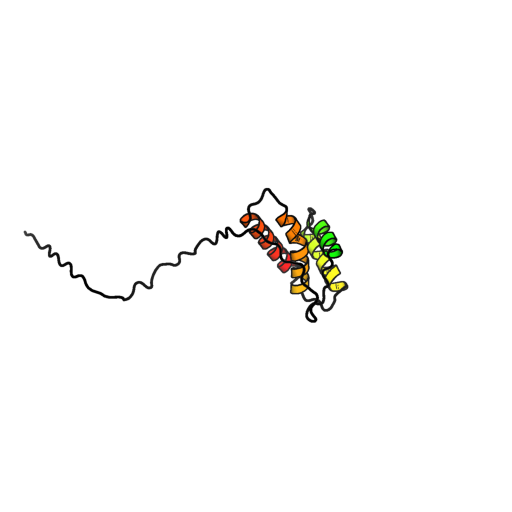LA A CA 1
ATOM 629 C C . ALA A 1 86 ? 10.570 -8.682 -6.036 1.00 90.31 86 ALA A C 1
ATOM 631 O O . ALA A 1 86 ? 10.066 -8.941 -7.139 1.00 90.31 86 ALA A O 1
ATOM 632 N N . ASP A 1 87 ? 10.294 -9.377 -4.941 1.00 91.31 87 ASP A N 1
ATOM 633 C CA . ASP A 1 87 ? 9.246 -10.392 -4.916 1.00 91.31 87 ASP A CA 1
ATOM 634 C C . ASP A 1 87 ? 7.847 -9.776 -4.702 1.00 91.31 87 ASP A C 1
ATOM 636 O O . ASP A 1 87 ? 7.681 -8.580 -4.439 1.00 91.31 87 ASP A O 1
ATOM 640 N N . SER A 1 88 ? 6.804 -10.594 -4.863 1.00 91.44 88 SER A N 1
ATOM 641 C CA . SER A 1 88 ? 5.418 -10.148 -4.690 1.00 91.44 88 SER A CA 1
ATOM 642 C C . SER A 1 88 ? 5.110 -9.696 -3.258 1.00 91.44 88 SER A C 1
ATOM 644 O O . SER A 1 88 ? 4.243 -8.843 -3.067 1.00 91.44 88 SER A O 1
ATOM 646 N N . ALA A 1 89 ? 5.800 -10.235 -2.247 1.00 90.38 89 ALA A N 1
ATOM 647 C CA . ALA A 1 89 ? 5.595 -9.852 -0.855 1.00 90.38 89 ALA A CA 1
ATOM 648 C C . ALA A 1 89 ? 6.168 -8.457 -0.575 1.00 90.38 89 ALA A C 1
ATOM 650 O O . ALA A 1 89 ? 5.539 -7.672 0.131 1.00 90.38 89 ALA A O 1
ATOM 651 N N . GLU A 1 90 ? 7.304 -8.108 -1.175 1.00 90.88 90 GLU A N 1
ATOM 652 C CA . GLU A 1 90 ? 7.874 -6.760 -1.105 1.00 90.88 90 GLU A CA 1
ATOM 653 C C . GLU A 1 90 ? 6.973 -5.721 -1.775 1.00 90.88 90 GLU A C 1
ATOM 655 O O . GLU A 1 90 ? 6.719 -4.657 -1.208 1.00 90.88 90 GLU A O 1
ATOM 660 N N . ILE A 1 91 ? 6.428 -6.044 -2.952 1.00 93.31 91 ILE A N 1
ATOM 661 C CA . ILE A 1 91 ? 5.462 -5.177 -3.642 1.00 93.31 91 ILE A CA 1
ATOM 662 C C . ILE A 1 91 ? 4.192 -5.010 -2.794 1.00 93.31 91 ILE A C 1
ATOM 664 O O . ILE A 1 91 ? 3.681 -3.896 -2.658 1.00 93.31 91 ILE A O 1
ATOM 668 N N . ALA A 1 92 ? 3.691 -6.093 -2.191 1.00 93.50 92 ALA A N 1
ATOM 669 C CA . ALA A 1 92 ? 2.529 -6.035 -1.309 1.00 93.50 92 ALA A CA 1
ATOM 670 C C . ALA A 1 92 ? 2.791 -5.165 -0.072 1.00 93.50 92 ALA A C 1
ATOM 672 O O . ALA A 1 92 ? 1.970 -4.308 0.255 1.00 93.50 92 ALA A O 1
ATOM 673 N N . ASN A 1 93 ? 3.946 -5.331 0.579 1.00 91.62 93 ASN A N 1
ATOM 674 C CA . ASN A 1 93 ? 4.344 -4.520 1.730 1.00 91.62 93 ASN A CA 1
ATOM 675 C C . ASN A 1 93 ? 4.364 -3.030 1.375 1.00 91.62 93 ASN A C 1
ATOM 677 O O . ASN A 1 93 ? 3.739 -2.241 2.082 1.00 91.62 93 ASN A O 1
ATOM 681 N N . TYR A 1 94 ? 4.955 -2.669 0.233 1.00 93.44 94 TYR A N 1
ATOM 682 C CA . TYR A 1 94 ? 4.960 -1.292 -0.260 1.00 93.44 94 TYR A CA 1
ATOM 683 C C . TYR A 1 94 ? 3.543 -0.715 -0.394 1.00 93.44 94 TYR A C 1
ATOM 685 O O . TYR A 1 94 ? 3.251 0.394 0.064 1.00 93.44 94 TYR A O 1
ATOM 693 N N . LEU A 1 95 ? 2.631 -1.472 -1.009 1.00 95.62 95 LEU A N 1
ATOM 694 C CA . LEU A 1 95 ? 1.243 -1.049 -1.207 1.00 95.62 95 LEU A CA 1
ATOM 695 C C . LEU A 1 95 ? 0.493 -0.895 0.125 1.00 95.62 95 LEU A C 1
ATOM 697 O O . LEU A 1 95 ? -0.268 0.061 0.295 1.00 95.62 95 LEU A O 1
ATOM 701 N N . LEU A 1 96 ? 0.726 -1.792 1.086 1.00 94.12 96 LEU A N 1
ATOM 702 C CA . LEU A 1 96 ? 0.141 -1.724 2.428 1.00 94.12 96 LEU A CA 1
ATOM 703 C C . LEU A 1 96 ? 0.648 -0.508 3.211 1.00 94.12 96 LEU A C 1
ATOM 705 O O . LEU A 1 96 ? -0.160 0.208 3.815 1.00 94.12 96 LEU A O 1
ATOM 709 N N . THR A 1 97 ? 1.955 -0.237 3.156 1.00 93.06 97 THR A N 1
ATOM 710 C CA . THR A 1 97 ? 2.581 0.957 3.742 1.00 93.06 97 THR A CA 1
ATOM 711 C C . THR A 1 97 ? 1.969 2.231 3.156 1.00 93.06 97 THR A C 1
ATOM 713 O O . THR A 1 97 ? 1.615 3.148 3.899 1.00 93.06 97 THR A O 1
ATOM 716 N N . ALA A 1 98 ? 1.759 2.278 1.836 1.00 94.81 98 ALA A N 1
ATOM 717 C CA . ALA A 1 98 ? 1.149 3.423 1.161 1.00 94.81 98 ALA A CA 1
ATOM 718 C C . ALA A 1 98 ? -0.343 3.602 1.474 1.00 94.81 98 ALA A C 1
ATOM 720 O O . ALA A 1 98 ? -0.819 4.734 1.585 1.00 94.81 98 ALA A O 1
ATOM 721 N N . TYR A 1 99 ? -1.105 2.523 1.634 1.00 96.44 99 TYR A N 1
ATOM 722 C CA . TYR A 1 99 ? -2.544 2.624 1.871 1.00 96.44 99 TYR A CA 1
ATOM 723 C C . TYR A 1 99 ? -2.896 2.948 3.326 1.00 96.44 99 TYR A C 1
ATOM 725 O O . TYR A 1 99 ? -3.837 3.702 3.587 1.00 96.44 99 TYR A O 1
ATOM 733 N N . CYS A 1 100 ? -2.138 2.423 4.290 1.00 95.25 100 CYS A N 1
ATOM 734 C CA . CYS A 1 100 ? -2.513 2.513 5.698 1.00 95.25 100 CYS A CA 1
ATOM 735 C C . CYS A 1 100 ? -2.760 3.943 6.221 1.00 95.25 100 CYS A C 1
ATOM 737 O O . CYS A 1 100 ? -3.762 4.145 6.920 1.00 95.25 100 CYS A O 1
ATOM 739 N N . PRO A 1 101 ? -1.945 4.966 5.885 1.00 93.75 101 PRO A N 1
ATOM 740 C CA . PRO A 1 101 ? -2.203 6.340 6.313 1.00 93.75 101 PRO A CA 1
ATOM 741 C C . PRO A 1 101 ? -3.593 6.852 5.914 1.00 93.75 101 PRO A C 1
ATOM 743 O O . PRO A 1 101 ? -4.221 7.556 6.704 1.00 93.75 101 PRO A O 1
ATOM 746 N N . LEU A 1 102 ? -4.115 6.441 4.750 1.00 95.00 102 LEU A N 1
ATOM 747 C CA . LEU A 1 102 ? -5.461 6.806 4.288 1.00 95.00 102 LEU A CA 1
ATOM 748 C C . LEU A 1 102 ? -6.552 6.222 5.187 1.00 95.00 102 LEU A C 1
ATOM 750 O O . LEU A 1 102 ? -7.599 6.837 5.379 1.00 95.00 102 LEU A O 1
ATOM 754 N N . VAL A 1 103 ? -6.325 5.030 5.738 1.00 95.50 103 VAL A N 1
ATOM 755 C CA . VAL A 1 103 ? -7.240 4.374 6.679 1.00 95.50 103 VAL A CA 1
ATOM 756 C C . VAL A 1 103 ? -7.109 4.982 8.074 1.00 95.50 103 VAL A C 1
ATOM 758 O O . VAL A 1 103 ? -8.113 5.260 8.731 1.00 95.50 103 VAL A O 1
ATOM 761 N N . LYS A 1 104 ? -5.877 5.259 8.516 1.00 94.75 104 LYS A N 1
ATOM 762 C CA . LYS A 1 104 ? -5.581 5.803 9.848 1.00 94.75 104 LYS A CA 1
ATOM 763 C C . LYS A 1 104 ? -6.323 7.109 10.125 1.00 94.75 104 LYS A C 1
ATOM 765 O O . LYS A 1 104 ? -6.881 7.262 11.214 1.00 94.75 104 LYS A O 1
ATOM 770 N N . VAL A 1 105 ? -6.353 8.017 9.146 1.00 94.00 105 VAL A N 1
ATOM 771 C CA . VAL A 1 105 ? -6.947 9.360 9.281 1.00 94.00 105 VAL A CA 1
ATOM 772 C C . VAL A 1 105 ? -8.477 9.389 9.186 1.00 94.00 105 VAL A C 1
ATOM 774 O O . VAL A 1 105 ? -9.074 10.435 9.425 1.00 94.00 105 VAL A O 1
ATOM 777 N N . GLN A 1 106 ? -9.138 8.267 8.874 1.00 92.38 106 GLN A N 1
ATOM 778 C CA . GLN A 1 106 ? -10.602 8.204 8.820 1.00 92.38 106 GLN A CA 1
ATOM 779 C C . GLN A 1 106 ? -11.184 8.262 10.238 1.00 92.38 106 GLN A C 1
ATOM 781 O O . GLN A 1 106 ? -11.193 7.271 10.965 1.00 92.38 106 GLN A O 1
ATOM 786 N N . SER A 1 107 ? -11.662 9.439 10.640 1.00 88.31 107 SER A N 1
ATOM 787 C CA . SER A 1 107 ? -12.238 9.692 11.968 1.00 88.31 107 SER A CA 1
ATOM 788 C C . SER A 1 107 ? -13.613 9.052 12.177 1.00 88.31 107 SER A C 1
ATOM 790 O O . SER A 1 107 ? -14.016 8.851 13.317 1.00 88.31 107 SER A O 1
ATOM 792 N N . GLY A 1 108 ? -14.319 8.713 11.094 1.00 90.75 108 GLY A N 1
ATOM 793 C CA . GLY A 1 108 ? -15.634 8.067 11.141 1.00 90.75 108 GLY A CA 1
ATOM 794 C C . GLY A 1 108 ? -15.605 6.550 11.343 1.00 90.75 108 GLY A C 1
ATOM 795 O O . GLY A 1 108 ? -16.670 5.948 11.374 1.00 90.75 108 GLY A O 1
ATOM 796 N N . LEU A 1 109 ? -14.420 5.938 11.445 1.00 93.75 109 LEU A N 1
ATOM 797 C CA . LEU A 1 109 ? -14.255 4.496 11.622 1.00 93.75 109 LEU A CA 1
ATOM 798 C C . LEU A 1 109 ? -13.653 4.180 12.992 1.00 93.75 109 LEU A C 1
ATOM 800 O O . LEU A 1 109 ? -12.660 4.788 13.403 1.00 93.75 109 LEU A O 1
ATOM 804 N N . SER A 1 110 ? -14.209 3.169 13.653 1.00 93.56 110 SER A N 1
ATOM 805 C CA . SER A 1 110 ? -13.587 2.494 14.788 1.00 93.56 110 SER A CA 1
ATOM 806 C C . SER A 1 110 ? -12.281 1.808 14.378 1.00 93.56 110 SER A C 1
ATOM 808 O O . SER A 1 110 ? -12.042 1.511 13.205 1.00 93.56 110 SER A O 1
ATOM 810 N N . ASP A 1 111 ? -11.426 1.497 15.353 1.00 93.50 111 ASP A N 1
ATOM 811 C CA . ASP A 1 111 ? -10.182 0.769 15.083 1.00 93.50 111 ASP A CA 1
ATOM 812 C C . ASP A 1 111 ? -10.430 -0.609 14.454 1.00 93.50 111 ASP A C 1
ATOM 814 O O . ASP A 1 111 ? -9.620 -1.072 13.650 1.00 93.50 111 ASP A O 1
ATOM 818 N N . GLN A 1 112 ? -11.561 -1.249 14.773 1.00 92.31 112 GLN A N 1
ATOM 819 C CA . GLN A 1 112 ? -11.950 -2.508 14.143 1.00 92.31 112 GLN A CA 1
ATOM 820 C C . GLN A 1 112 ? -12.301 -2.308 12.669 1.00 92.31 112 GLN A C 1
ATOM 822 O O . GLN A 1 112 ? -11.762 -3.012 11.824 1.00 92.31 112 GLN A O 1
ATOM 827 N N . GLU A 1 113 ? -13.107 -1.302 12.335 1.00 95.25 113 GLU A N 1
ATOM 828 C CA . GLU A 1 113 ? -13.455 -1.012 10.939 1.00 95.25 113 GLU A CA 1
ATOM 829 C C . GLU A 1 113 ? -12.228 -0.614 10.108 1.00 95.25 113 GLU A C 1
ATOM 831 O O . GLU A 1 113 ? -12.137 -0.951 8.925 1.00 95.25 113 GLU A O 1
ATOM 836 N N . LYS A 1 114 ? -11.250 0.063 10.723 1.00 95.31 114 LYS A N 1
ATOM 837 C CA . LYS A 1 114 ? -9.953 0.350 10.095 1.00 95.31 114 LYS A CA 1
ATOM 838 C C . LYS A 1 114 ? -9.165 -0.928 9.807 1.00 95.31 114 LYS A C 1
ATOM 840 O O . LYS A 1 114 ? -8.631 -1.068 8.707 1.00 95.31 114 LYS A O 1
ATOM 845 N N . ARG A 1 115 ? -9.124 -1.877 10.750 1.00 94.06 115 ARG A N 1
ATOM 846 C CA . ARG A 1 115 ? -8.508 -3.198 10.530 1.00 94.06 115 ARG A CA 1
ATOM 847 C C . ARG A 1 115 ? -9.210 -3.964 9.416 1.00 94.06 115 ARG A C 1
ATOM 849 O O . ARG A 1 115 ? -8.535 -4.399 8.493 1.00 94.06 115 ARG A O 1
ATOM 856 N N . ASP A 1 116 ? -10.537 -4.036 9.439 1.00 95.12 116 ASP A N 1
ATOM 857 C CA . ASP A 1 116 ? -11.314 -4.729 8.406 1.00 95.12 116 ASP A CA 1
ATOM 858 C C . ASP A 1 116 ? -11.098 -4.093 7.022 1.00 95.12 116 ASP A C 1
ATOM 860 O O . ASP A 1 116 ? -11.060 -4.775 5.999 1.00 95.12 116 ASP A O 1
ATOM 864 N N . ARG A 1 117 ? -10.935 -2.764 6.966 1.00 95.69 117 ARG A N 1
ATOM 865 C CA . ARG A 1 117 ? -10.607 -2.049 5.727 1.00 95.69 117 ARG A CA 1
ATOM 866 C C . ARG A 1 117 ? -9.198 -2.371 5.226 1.00 95.69 117 ARG A C 1
ATOM 868 O O . ARG A 1 117 ? -9.030 -2.527 4.018 1.00 95.69 117 ARG A O 1
ATOM 875 N N . MET A 1 118 ? -8.212 -2.471 6.118 1.00 95.69 118 MET A N 1
ATOM 876 C CA . MET A 1 118 ? -6.863 -2.923 5.758 1.00 95.69 118 MET A CA 1
ATOM 877 C C . MET A 1 118 ? -6.843 -4.382 5.303 1.00 95.69 118 MET A C 1
ATOM 879 O O . MET A 1 118 ? -6.146 -4.691 4.345 1.00 95.69 118 MET A O 1
ATOM 883 N N . ASP A 1 119 ? -7.618 -5.260 5.939 1.00 95.12 119 ASP A N 1
ATOM 884 C CA . ASP A 1 119 ? -7.693 -6.685 5.596 1.00 95.12 119 ASP A CA 1
ATOM 885 C C . ASP A 1 119 ? -8.285 -6.912 4.197 1.00 95.12 119 ASP A C 1
ATOM 887 O O . ASP A 1 119 ? -7.713 -7.624 3.366 1.00 95.12 119 ASP A O 1
ATOM 891 N N . ARG A 1 120 ? -9.373 -6.198 3.873 1.00 95.94 120 ARG A N 1
ATOM 892 C CA . ARG A 1 120 ? -9.943 -6.199 2.516 1.00 95.94 120 ARG A CA 1
ATOM 893 C C . ARG A 1 120 ? -8.942 -5.711 1.473 1.00 95.94 120 ARG A C 1
ATOM 895 O O . ARG A 1 120 ? -8.802 -6.334 0.425 1.00 95.94 120 ARG A O 1
ATOM 902 N N . PHE A 1 121 ? -8.241 -4.617 1.764 1.00 96.75 121 PHE A N 1
ATOM 903 C CA . PHE A 1 121 ? -7.230 -4.084 0.855 1.00 96.75 121 PHE A CA 1
ATOM 904 C C . PHE A 1 121 ? -6.053 -5.054 0.679 1.00 96.75 121 PHE A C 1
ATOM 906 O O . PHE A 1 121 ? -5.630 -5.299 -0.443 1.00 96.75 121 PHE A O 1
ATOM 913 N N . SER A 1 122 ? -5.575 -5.667 1.763 1.00 94.94 122 SER A N 1
ATOM 914 C CA . SER A 1 122 ? -4.532 -6.698 1.733 1.00 94.94 122 SER A CA 1
ATOM 915 C C . SER A 1 122 ? -4.921 -7.871 0.834 1.00 94.94 122 SER A C 1
ATOM 917 O O . SER A 1 122 ? -4.162 -8.258 -0.051 1.00 94.94 122 SER A O 1
ATOM 919 N N . THR A 1 123 ? -6.148 -8.376 0.986 1.00 96.12 123 THR A N 1
ATOM 920 C CA . THR A 1 123 ? -6.684 -9.453 0.142 1.00 96.12 123 THR A CA 1
ATOM 921 C C . THR A 1 123 ? -6.684 -9.065 -1.338 1.00 96.12 123 THR A C 1
ATOM 923 O O . THR A 1 123 ? -6.245 -9.845 -2.183 1.00 96.12 123 THR A O 1
ATOM 926 N N . GLN A 1 124 ? -7.127 -7.847 -1.656 1.00 95.94 124 GLN A N 1
ATOM 927 C CA . GLN A 1 124 ? -7.133 -7.330 -3.023 1.00 95.94 124 GLN A CA 1
ATOM 928 C C . GLN A 1 124 ? -5.711 -7.214 -3.587 1.00 95.94 124 GLN A C 1
ATOM 930 O O . GLN A 1 124 ? -5.455 -7.697 -4.687 1.00 95.94 124 GLN A O 1
ATOM 935 N N . VAL A 1 125 ? -4.767 -6.661 -2.819 1.00 96.56 125 VAL A N 1
ATOM 936 C CA . VAL A 1 125 ? -3.353 -6.574 -3.210 1.00 96.56 125 VAL A CA 1
ATOM 937 C C . VAL A 1 125 ? -2.798 -7.957 -3.527 1.00 96.56 125 VAL A C 1
ATOM 939 O O . VAL A 1 125 ? -2.316 -8.164 -4.637 1.00 96.56 125 VAL A O 1
ATOM 942 N N . TYR A 1 126 ? -2.918 -8.922 -2.611 1.00 94.62 126 TYR A N 1
ATOM 943 C CA . TYR A 1 126 ? -2.397 -10.273 -2.831 1.00 94.62 126 TYR A CA 1
ATOM 944 C C . TYR A 1 126 ? -3.052 -10.988 -4.015 1.00 94.62 126 TYR A C 1
ATOM 946 O O . TYR A 1 126 ? -2.372 -11.750 -4.690 1.00 94.62 126 TYR A O 1
ATOM 954 N N . SER A 1 127 ? -4.325 -10.720 -4.317 1.00 95.00 127 SER A N 1
ATOM 955 C CA . SER A 1 127 ? -4.966 -11.273 -5.518 1.00 95.00 127 SER A CA 1
ATOM 956 C C . SER A 1 127 ? -4.447 -10.688 -6.837 1.00 95.00 127 SER A C 1
ATOM 958 O O . SER A 1 127 ? -4.605 -11.322 -7.874 1.00 95.00 127 SER A O 1
ATOM 960 N N . ILE A 1 128 ? -3.847 -9.492 -6.806 1.00 94.31 128 ILE A N 1
ATOM 961 C CA . ILE A 1 128 ? -3.355 -8.779 -7.995 1.00 94.31 128 ILE A CA 1
ATOM 962 C C . ILE A 1 128 ? -1.853 -9.004 -8.208 1.00 94.31 128 ILE A C 1
ATOM 964 O O . ILE A 1 128 ? -1.399 -9.052 -9.348 1.00 94.31 128 ILE A O 1
ATOM 968 N N . VAL A 1 129 ? -1.067 -9.096 -7.129 1.00 91.38 129 VAL A N 1
ATOM 969 C CA . VAL A 1 129 ? 0.407 -9.138 -7.209 1.00 91.38 129 VAL A CA 1
ATOM 970 C C . VAL A 1 129 ? 1.007 -10.548 -7.158 1.00 91.38 129 VAL A C 1
ATOM 972 O O . VAL A 1 129 ? 2.226 -10.685 -7.301 1.00 91.38 129 VAL A O 1
ATOM 975 N N . HIS A 1 130 ? 0.188 -11.573 -6.907 1.00 76.75 130 HIS A N 1
ATOM 976 C CA . HIS A 1 130 ? 0.576 -12.988 -6.931 1.00 76.75 130 HIS A CA 1
ATOM 977 C C . HIS A 1 130 ? 0.494 -13.565 -8.347 1.00 76.75 130 HIS A C 1
ATOM 979 O O . HIS A 1 130 ? 1.432 -14.306 -8.716 1.00 76.75 130 HIS A O 1
#

Sequence (130 aa):
MMTTKLAVAALVVGVMGLSALYSWIARPQNSTAAFICPEAQPQTTRMAIEETAADVARASAALSGPEQENAISVIAAELKRRHPQADSAEIANYLLTAYCPLVKVQSGLSDQEKRDRMDRFSTQVYSIVH

Secondary structure (DSSP, 8-state):
--------------------S-----------SPP-PPPPPPP-TT-S----HHHHHHHHHHHTSTTHHHHHHHHHHHHHHH-TT--HHHHHHHHHHHHHHHHHT-TTS-HHHHHHHHHHHHHHHHHHH-

Radius of gyration: 26.97 Å; chains: 1; bounding box: 69×62×63 Å